Protein AF-A0A971YPU5-F1 (afdb_monomer)

Solvent-accessible surface area (backbone atoms only — not comparable to full-atom values): 3725 Å² total; per-residue (Å²): 132,59,70,69,59,54,52,52,51,52,53,49,55,50,50,51,18,67,76,70,71,55,77,81,84,56,52,75,42,81,44,73,37,82,90,46,93,75,37,49,70,52,48,51,51,52,46,52,51,50,38,70,74,34,83,58,43,39,69,39,83,88

Sequence (62 aa):
MDAKAYLAELFQDLADGLETGRMGRRLAVGVTTLGSEHGMAEVVRGAELAAQADPGLEVVLI

Secondary structure (DSSP, 8-state):
--HHHHHHHHHHHHHHHHHHS--S--EEEEE--TT-TT-HHHHHHHHHHHHHH-TTEEEEE-

Mean predicted aligned error: 5.86 Å

Radius of gyration: 16.03 Å; Cα contacts (8 Å, |Δi|>4): 56; chains: 1; bounding box: 39×14×39 Å

Foldseek 3Di:
DDPVVVVVVVVVLVVCCVVVVDHDAAAEDEQEQPPDPVHNVVSVVVLVVVCVVDVSHDYDYD

pLDDT: mean 91.6, std 6.65, range [63.78, 97.94]

Nearest PDB structures (foldseek):
  2el9-assembly1_A  TM=4.672E-01  e=8.949E+00  Escherichia coli

Structure (mmCIF, N/CA/C/O backbone):
data_AF-A0A971YPU5-F1
#
_entry.id   AF-A0A971YPU5-F1
#
loop_
_atom_site.group_PDB
_atom_site.id
_atom_site.type_symbol
_atom_site.label_atom_id
_atom_site.label_alt_id
_atom_site.label_comp_id
_atom_site.label_asym_id
_atom_site.label_entity_id
_atom_site.label_seq_id
_atom_site.pdbx_PDB_ins_code
_atom_site.Cartn_x
_atom_site.Cartn_y
_atom_site.Car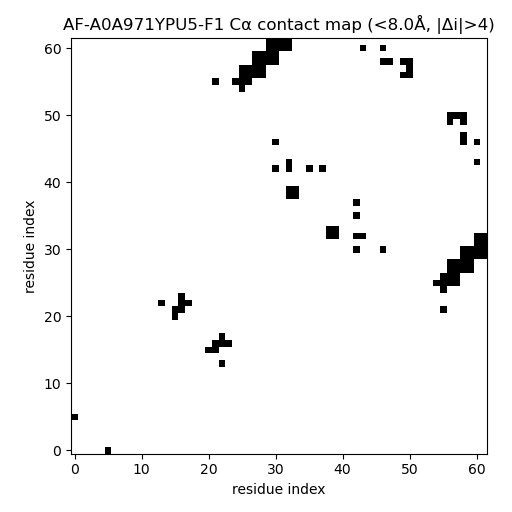tn_z
_atom_site.occupancy
_atom_site.B_iso_or_equiv
_ato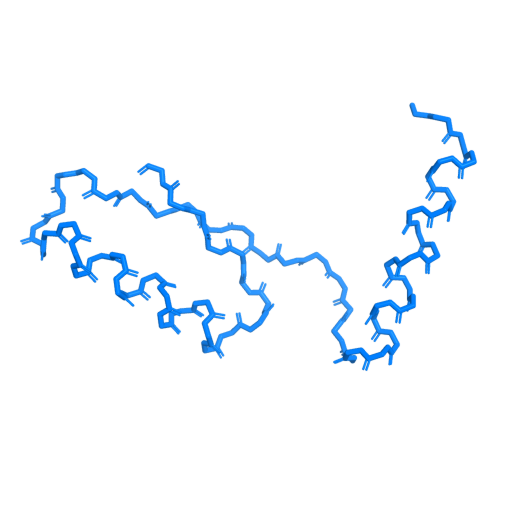m_site.auth_seq_id
_atom_site.auth_comp_id
_atom_site.auth_asym_id
_atom_site.auth_atom_id
_atom_site.pdbx_PDB_model_num
ATOM 1 N N . MET A 1 1 ? -23.627 8.841 4.418 1.00 63.78 1 MET A N 1
ATOM 2 C CA . MET A 1 1 ? -23.348 7.507 4.986 1.00 63.78 1 MET A CA 1
ATOM 3 C C . MET A 1 1 ? -24.232 7.322 6.209 1.00 63.78 1 MET A C 1
ATOM 5 O O . MET A 1 1 ? -24.484 8.307 6.892 1.00 63.78 1 MET A O 1
ATOM 9 N N . ASP A 1 2 ? -24.758 6.118 6.437 1.00 92.38 2 ASP A N 1
ATOM 10 C CA . ASP A 1 2 ? -25.533 5.789 7.644 1.00 92.38 2 ASP A CA 1
ATOM 11 C C . ASP A 1 2 ? -24.612 5.860 8.878 1.00 92.38 2 ASP A C 1
ATOM 13 O O . ASP A 1 2 ? -23.499 5.335 8.851 1.00 92.38 2 ASP A O 1
ATOM 17 N N . ALA A 1 3 ? -25.064 6.505 9.956 1.00 94.88 3 ALA A N 1
ATOM 18 C CA . ALA A 1 3 ? -24.309 6.630 11.201 1.00 94.88 3 ALA A CA 1
ATOM 19 C C . ALA A 1 3 ? -23.938 5.264 11.802 1.00 94.88 3 ALA A C 1
ATOM 21 O O . ALA A 1 3 ? -22.865 5.125 12.386 1.00 94.88 3 ALA A O 1
ATOM 22 N N . LYS A 1 4 ? -24.791 4.244 11.627 1.00 96.00 4 LYS A N 1
ATOM 23 C CA . LYS A 1 4 ? -24.481 2.876 12.071 1.00 96.00 4 LYS A CA 1
ATOM 24 C C . LYS A 1 4 ? -23.326 2.267 11.285 1.00 96.00 4 LYS A C 1
ATOM 26 O O . LYS A 1 4 ? -22.479 1.613 11.883 1.00 96.00 4 LYS A O 1
ATOM 31 N N . ALA A 1 5 ? -23.286 2.495 9.971 1.00 95.75 5 ALA A N 1
ATOM 32 C CA . ALA A 1 5 ? -22.214 1.995 9.115 1.00 95.75 5 ALA A CA 1
ATOM 33 C C . ALA A 1 5 ? -20.872 2.644 9.481 1.00 95.75 5 ALA A C 1
ATOM 35 O O . ALA A 1 5 ? -19.883 1.942 9.641 1.00 95.75 5 ALA A O 1
ATOM 36 N N . TYR A 1 6 ? -20.867 3.959 9.717 1.00 94.19 6 TYR A N 1
ATOM 37 C CA . TYR A 1 6 ? -19.663 4.679 10.138 1.00 94.19 6 TYR A CA 1
ATOM 38 C C . TYR A 1 6 ? -19.146 4.226 11.512 1.00 94.19 6 TYR A C 1
ATOM 40 O O . TYR A 1 6 ? -17.948 4.048 11.699 1.00 94.19 6 TYR A O 1
ATOM 48 N N . LEU A 1 7 ? -20.045 4.004 12.479 1.00 96.06 7 LEU A N 1
ATOM 49 C CA . LEU A 1 7 ? -19.665 3.461 13.788 1.00 96.06 7 LEU A CA 1
ATOM 50 C C . LEU A 1 7 ? -19.068 2.055 13.672 1.00 96.06 7 LEU A C 1
ATOM 52 O O . LEU A 1 7 ? -18.091 1.765 14.353 1.00 96.06 7 LEU A O 1
ATOM 56 N N . ALA A 1 8 ? -19.639 1.197 12.822 1.00 95.81 8 ALA A N 1
ATOM 57 C CA . ALA A 1 8 ? -19.107 -0.142 12.591 1.00 95.81 8 ALA A CA 1
ATOM 58 C C . ALA A 1 8 ? -17.689 -0.094 11.999 1.00 95.81 8 ALA A C 1
ATOM 60 O O . ALA A 1 8 ? -16.805 -0.780 12.501 1.00 95.81 8 ALA A O 1
ATOM 61 N N . GLU A 1 9 ? -17.467 0.758 10.996 1.00 92.56 9 GLU A N 1
ATOM 62 C CA . GLU A 1 9 ? -16.157 0.969 10.366 1.00 92.56 9 GLU A CA 1
ATOM 63 C C . GLU A 1 9 ? -15.121 1.484 11.382 1.00 92.56 9 GLU A C 1
ATOM 65 O O . GLU A 1 9 ? -14.036 0.927 11.502 1.00 92.56 9 GLU A O 1
ATOM 70 N N . LEU A 1 10 ? -15.504 2.450 12.226 1.00 91.44 10 LEU A N 1
ATOM 71 C CA . LEU A 1 10 ? -14.660 2.955 13.316 1.00 91.44 10 LEU A CA 1
ATOM 72 C C . LEU A 1 10 ? -14.241 1.874 14.320 1.00 91.44 10 LEU A C 1
ATOM 74 O O . LEU A 1 10 ? -13.092 1.854 14.761 1.00 91.44 10 LEU A O 1
ATOM 78 N N . PHE A 1 11 ? -15.169 1.006 14.735 1.00 94.44 11 PHE A N 1
ATOM 79 C CA . PHE A 1 11 ? -14.842 -0.084 15.657 1.00 94.44 11 PHE A CA 1
ATOM 80 C C . PHE A 1 11 ? -13.946 -1.138 15.004 1.00 94.44 11 PHE A C 1
ATOM 82 O O . PHE A 1 11 ? -13.090 -1.693 15.691 1.00 94.44 11 PHE A O 1
ATOM 89 N N . GLN A 1 12 ? -14.115 -1.379 13.703 1.00 92.06 12 GLN A N 1
ATOM 90 C CA . GLN A 1 12 ? -13.257 -2.273 12.934 1.00 92.06 12 GLN A CA 1
ATOM 91 C C . GLN A 1 12 ? -11.821 -1.729 12.874 1.00 92.06 12 GLN A C 1
ATOM 93 O O . GLN A 1 12 ? -10.893 -2.430 13.264 1.00 92.06 12 GLN A O 1
ATOM 98 N N . ASP A 1 13 ? -11.651 -0.452 12.518 1.00 88.38 13 ASP A N 1
ATOM 99 C CA . ASP A 1 13 ? -10.342 0.217 12.477 1.00 88.38 13 ASP A CA 1
ATOM 100 C C . ASP A 1 13 ? -9.643 0.209 13.848 1.00 88.38 13 ASP A C 1
ATOM 102 O O . ASP A 1 13 ? -8.426 0.037 13.950 1.00 88.38 13 ASP A O 1
ATOM 106 N N . LEU A 1 14 ? -10.414 0.391 14.927 1.00 90.94 14 LEU A N 1
ATOM 107 C CA . LEU A 1 14 ? -9.910 0.297 16.298 1.00 90.94 14 LEU A CA 1
ATOM 108 C C . LEU A 1 14 ? -9.430 -1.116 16.639 1.00 90.94 14 LEU A C 1
ATOM 110 O O . LEU A 1 14 ? -8.367 -1.258 17.243 1.00 90.94 14 LEU A O 1
ATOM 114 N N . ALA A 1 15 ? -10.200 -2.145 16.282 1.00 92.44 15 ALA A N 1
ATOM 115 C CA . ALA A 1 15 ? -9.827 -3.536 16.521 1.00 92.44 15 ALA A CA 1
ATOM 116 C C . ALA A 1 15 ? -8.546 -3.902 15.758 1.00 92.44 15 ALA A C 1
ATOM 118 O O . ALA A 1 15 ? -7.597 -4.392 16.371 1.00 92.44 15 ALA A O 1
ATOM 119 N N . ASP A 1 16 ? -8.480 -3.559 14.471 1.00 88.69 16 ASP A N 1
ATOM 120 C CA . ASP A 1 16 ? -7.307 -3.785 13.624 1.00 88.69 16 ASP A CA 1
ATOM 121 C C . ASP A 1 16 ? -6.073 -3.064 14.183 1.00 88.69 16 ASP A C 1
ATOM 123 O O . ASP A 1 16 ? -4.971 -3.621 14.229 1.00 88.69 16 ASP A O 1
ATOM 127 N N . GLY A 1 17 ? -6.244 -1.829 14.666 1.00 87.81 17 GLY A N 1
ATOM 128 C CA . GLY A 1 17 ? -5.161 -1.063 15.275 1.00 87.81 17 GLY A CA 1
ATOM 129 C C . GLY A 1 17 ? -4.646 -1.661 16.584 1.00 87.81 17 GLY A C 1
ATOM 130 O O . GLY A 1 17 ? -3.438 -1.645 16.827 1.00 87.81 17 GLY A O 1
ATOM 131 N N . LEU A 1 18 ? -5.534 -2.229 17.406 1.00 89.81 18 LEU A N 1
ATOM 132 C CA . LEU A 1 18 ? -5.160 -2.930 18.637 1.00 89.81 18 LEU A CA 1
ATOM 133 C C . LEU A 1 18 ? -4.466 -4.270 18.358 1.00 89.81 18 LEU A C 1
ATOM 135 O O . LEU A 1 18 ? -3.512 -4.607 19.055 1.00 89.81 18 LEU A O 1
ATOM 139 N N . GLU A 1 19 ? -4.915 -5.019 17.350 1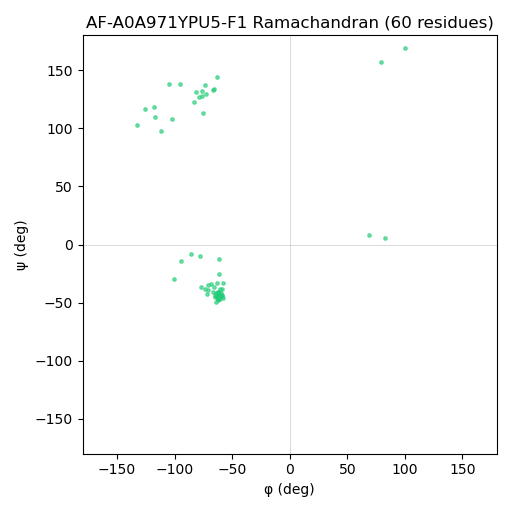.00 89.75 19 GLU A N 1
ATOM 140 C CA . GLU A 1 19 ? -4.341 -6.318 16.982 1.00 89.75 19 GLU A CA 1
ATOM 141 C C . GLU A 1 19 ? -2.965 -6.174 16.320 1.00 89.75 19 GLU A C 1
ATOM 143 O O . GLU A 1 19 ? -2.031 -6.916 16.625 1.00 89.75 19 GLU A O 1
ATOM 148 N N . THR A 1 20 ? -2.820 -5.198 15.424 1.00 84.44 20 THR A N 1
ATOM 149 C CA . THR A 1 20 ? -1.606 -5.033 14.611 1.00 84.44 20 THR A CA 1
ATOM 150 C C . THR A 1 20 ? -0.598 -4.050 15.205 1.00 84.44 20 THR A C 1
ATOM 152 O O . THR A 1 20 ? 0.543 -3.988 14.743 1.00 84.44 20 THR A O 1
ATOM 155 N N . GLY A 1 21 ? -1.012 -3.244 16.189 1.00 83.19 21 GLY A N 1
ATOM 156 C CA . GLY A 1 21 ? -0.244 -2.105 16.696 1.00 83.19 21 GLY A CA 1
ATOM 157 C C . GLY A 1 21 ? -0.119 -0.947 15.697 1.00 83.19 21 GLY A C 1
ATOM 158 O O . GLY A 1 21 ? 0.640 -0.009 15.941 1.00 83.19 21 GLY A O 1
ATOM 159 N N . ARG A 1 22 ? -0.828 -1.000 14.560 1.00 75.06 22 ARG A N 1
ATOM 160 C CA . ARG A 1 22 ? -0.785 0.017 13.502 1.00 75.06 22 ARG A CA 1
ATOM 161 C C . ARG A 1 22 ? -2.024 0.894 13.595 1.00 75.06 22 ARG A C 1
ATOM 163 O O . ARG A 1 22 ? -3.119 0.462 13.264 1.00 75.06 22 ARG A O 1
ATOM 170 N N . MET A 1 23 ? -1.857 2.138 14.033 1.00 73.31 23 MET A N 1
ATOM 171 C CA . MET A 1 23 ? -2.954 3.106 14.103 1.00 73.31 23 MET A CA 1
ATOM 172 C C . MET A 1 23 ? -2.855 4.137 12.974 1.00 73.31 23 MET A C 1
ATOM 174 O O . MET A 1 23 ? -1.780 4.674 12.715 1.00 73.31 23 MET A O 1
ATOM 178 N N . GLY A 1 24 ? -3.994 4.470 12.363 1.00 74.88 24 GLY A N 1
ATOM 179 C CA . GLY A 1 24 ? -4.108 5.517 11.345 1.00 74.88 24 GLY A CA 1
ATOM 180 C C . GLY A 1 24 ? -4.148 4.999 9.904 1.00 74.88 24 GLY A C 1
ATOM 181 O O . GLY A 1 24 ? -3.917 3.826 9.626 1.00 74.88 24 GLY A O 1
ATOM 182 N N . ARG A 1 25 ? -4.485 5.897 8.970 1.00 76.31 25 ARG A N 1
ATOM 183 C CA . ARG A 1 25 ? -4.575 5.580 7.537 1.00 76.31 25 ARG A CA 1
ATOM 184 C C . ARG A 1 25 ? -3.181 5.414 6.933 1.00 76.31 25 ARG A C 1
ATOM 186 O O . ARG A 1 25 ? -2.310 6.245 7.184 1.00 76.31 25 ARG A O 1
ATOM 193 N N . ARG A 1 26 ? -3.004 4.393 6.089 1.00 85.75 26 ARG A N 1
ATOM 194 C CA . ARG A 1 26 ? -1.793 4.226 5.273 1.00 85.75 26 ARG A CA 1
ATOM 195 C C . ARG A 1 26 ? -1.649 5.383 4.283 1.00 85.75 26 ARG A C 1
ATOM 197 O O . ARG A 1 26 ? -2.642 5.883 3.749 1.00 85.75 26 ARG A O 1
ATOM 204 N N . LEU A 1 27 ? -0.415 5.809 4.032 1.00 90.75 27 LEU A N 1
ATOM 205 C CA . LEU A 1 27 ? -0.113 6.793 2.999 1.00 90.75 27 LEU A CA 1
ATOM 206 C C . LEU A 1 27 ? -0.207 6.115 1.628 1.00 90.75 27 LEU A C 1
ATOM 208 O O . LEU A 1 27 ? 0.608 5.253 1.304 1.00 90.75 27 LEU A O 1
ATOM 212 N N . ALA A 1 28 ? -1.191 6.518 0.825 1.00 94.25 28 ALA A N 1
ATOM 213 C CA . ALA A 1 28 ? -1.356 6.006 -0.530 1.00 94.25 28 ALA A CA 1
ATOM 214 C C . ALA A 1 28 ? -0.327 6.626 -1.490 1.00 94.25 28 ALA A C 1
ATOM 216 O O . ALA A 1 28 ? -0.224 7.852 -1.587 1.00 94.25 28 ALA A O 1
ATOM 217 N N . VAL A 1 29 ? 0.405 5.784 -2.221 1.00 95.75 29 VAL A N 1
ATOM 218 C CA . VAL A 1 29 ? 1.412 6.190 -3.211 1.00 95.75 29 VAL A CA 1
ATOM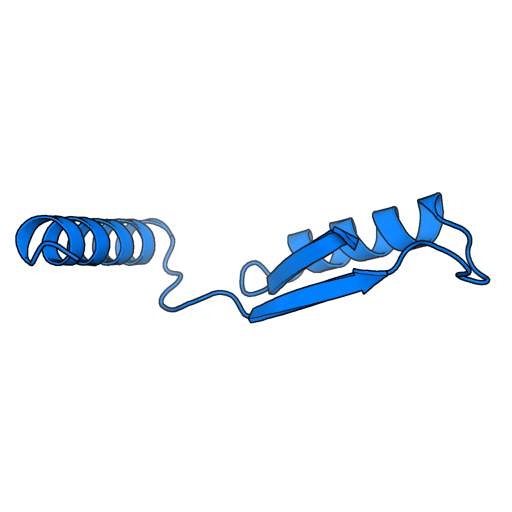 219 C C . VAL A 1 29 ? 1.100 5.534 -4.551 1.00 95.75 29 VAL A C 1
ATOM 221 O O . VAL A 1 29 ? 1.149 4.313 -4.683 1.00 95.75 29 VAL A O 1
ATOM 224 N N . GLY A 1 30 ? 0.797 6.360 -5.553 1.00 96.06 30 GLY A N 1
ATOM 225 C CA . GLY A 1 30 ? 0.596 5.914 -6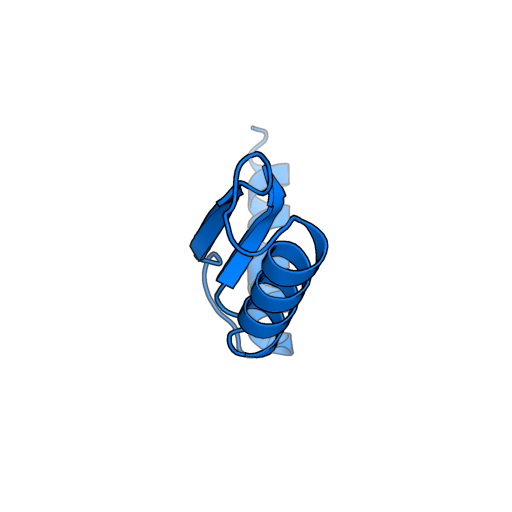.930 1.00 96.06 30 GLY A CA 1
ATOM 226 C C . GLY A 1 30 ? 1.927 5.678 -7.642 1.00 96.06 30 GLY A C 1
ATOM 227 O O . GLY A 1 30 ? 2.764 6.578 -7.689 1.00 96.06 30 GLY A O 1
ATOM 228 N N . VAL A 1 31 ? 2.110 4.493 -8.220 1.00 96.00 31 VAL A N 1
ATOM 229 C CA . VAL A 1 31 ? 3.302 4.113 -8.986 1.00 96.00 31 VAL A CA 1
ATOM 230 C C . VAL A 1 31 ? 2.890 3.834 -10.425 1.00 96.00 31 VAL A C 1
ATOM 232 O O . VAL A 1 31 ? 2.227 2.838 -10.709 1.00 96.00 31 VAL A O 1
ATOM 235 N N . THR A 1 32 ? 3.292 4.718 -11.337 1.00 95.06 32 THR A N 1
ATOM 236 C CA . THR A 1 32 ? 3.042 4.542 -12.768 1.00 95.06 32 THR A CA 1
ATOM 237 C C . THR A 1 32 ? 4.069 3.599 -13.377 1.00 95.06 32 THR A C 1
ATOM 239 O O . THR A 1 32 ? 5.275 3.734 -13.168 1.00 95.06 32 THR A O 1
ATOM 242 N N . THR A 1 33 ? 3.593 2.619 -14.143 1.00 93.06 33 THR A N 1
ATOM 243 C CA . THR A 1 33 ? 4.477 1.594 -14.730 1.00 93.06 33 THR A CA 1
ATOM 244 C C . THR A 1 33 ? 4.815 1.856 -16.198 1.00 93.06 33 THR A C 1
ATOM 246 O O . THR A 1 33 ? 5.897 1.493 -16.670 1.00 93.06 33 THR A O 1
ATOM 249 N N . LEU A 1 34 ? 3.909 2.506 -16.933 1.00 92.44 34 LEU A N 1
ATOM 250 C CA . LEU A 1 34 ? 4.063 2.759 -18.361 1.00 92.44 34 LEU A CA 1
ATOM 251 C C . LEU A 1 34 ? 5.122 3.839 -18.629 1.00 92.44 34 LEU A C 1
ATOM 253 O O . LEU A 1 34 ? 5.062 4.934 -18.078 1.00 92.44 34 LEU A O 1
ATOM 257 N N . GLY A 1 35 ? 6.067 3.540 -19.524 1.00 88.56 35 GLY A N 1
ATOM 258 C CA . GLY A 1 35 ? 7.097 4.492 -19.957 1.00 88.56 35 GLY A CA 1
ATOM 259 C C . GLY A 1 35 ? 8.311 4.608 -19.029 1.00 88.56 35 GLY A C 1
ATOM 260 O O . GLY A 1 35 ? 9.176 5.438 -19.283 1.00 88.56 35 GLY A O 1
ATOM 261 N N . SER A 1 36 ? 8.406 3.778 -17.986 1.00 92.31 36 SER A N 1
ATOM 262 C CA . SER A 1 36 ? 9.594 3.725 -17.128 1.00 92.31 36 SER A CA 1
ATOM 263 C C . SER A 1 36 ? 10.823 3.190 -17.874 1.00 92.31 36 SER A C 1
ATOM 265 O O . SER A 1 36 ? 10.759 2.132 -18.504 1.00 92.31 36 SER A O 1
ATOM 267 N N . GLU A 1 37 ? 11.962 3.873 -17.725 1.00 94.12 37 GLU A N 1
ATOM 268 C CA . GLU A 1 37 ? 13.271 3.478 -18.281 1.00 94.12 37 GLU A CA 1
ATOM 269 C C . GLU A 1 37 ? 13.774 2.131 -17.743 1.00 94.12 37 GLU A C 1
ATOM 271 O O . GLU A 1 37 ? 14.532 1.431 -18.409 1.00 94.12 37 GLU A O 1
ATOM 276 N N . HIS A 1 38 ? 13.318 1.748 -16.549 1.00 91.31 38 HIS A N 1
ATOM 277 C CA . HIS A 1 38 ? 13.694 0.495 -15.896 1.00 91.31 38 HIS A CA 1
ATOM 278 C C . HIS A 1 38 ? 12.822 -0.690 -16.349 1.00 91.31 38 HIS A C 1
ATOM 280 O O . HIS A 1 38 ? 13.117 -1.841 -16.034 1.00 91.31 38 HIS A O 1
ATOM 286 N N . GLY A 1 39 ? 11.756 -0.426 -17.111 1.00 94.75 39 GLY A N 1
ATOM 287 C CA . GLY A 1 39 ? 10.781 -1.425 -17.529 1.00 94.75 39 GLY A CA 1
ATOM 288 C C . GLY A 1 39 ? 9.756 -1.766 -16.443 1.00 94.75 39 GLY A C 1
ATOM 289 O O . GLY A 1 39 ? 9.975 -1.597 -15.246 1.00 94.75 39 GLY A O 1
ATOM 290 N N . MET A 1 40 ? 8.603 -2.270 -16.881 1.00 95.00 40 MET A N 1
ATOM 291 C CA . MET A 1 40 ? 7.444 -2.532 -16.019 1.00 95.00 40 MET A CA 1
ATOM 292 C C . MET A 1 40 ? 7.757 -3.501 -14.872 1.00 95.00 40 MET A C 1
ATOM 294 O O . MET A 1 40 ? 7.410 -3.224 -13.730 1.00 95.00 40 MET A O 1
ATOM 298 N N . ALA A 1 41 ? 8.433 -4.617 -15.164 1.00 95.56 41 ALA A N 1
ATOM 299 C CA . ALA A 1 41 ? 8.729 -5.647 -14.167 1.00 95.56 41 ALA A CA 1
ATOM 300 C C . ALA A 1 41 ? 9.581 -5.107 -13.009 1.00 95.56 41 AL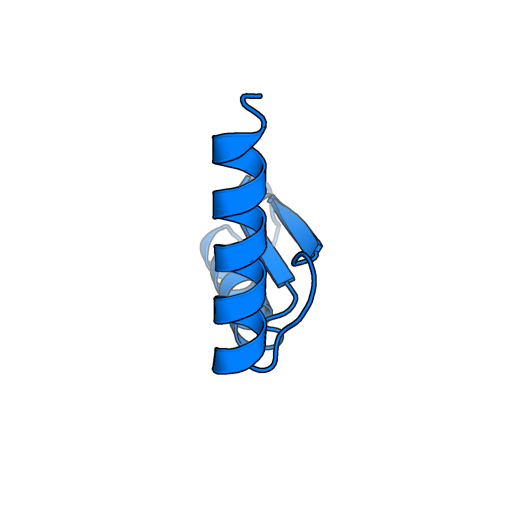A A C 1
ATOM 302 O O . ALA A 1 41 ? 9.346 -5.443 -11.852 1.00 95.56 41 ALA A O 1
ATOM 303 N N . GLU A 1 42 ? 10.536 -4.233 -13.320 1.00 96.69 42 GLU A N 1
ATOM 304 C CA . GLU A 1 42 ? 11.434 -3.658 -12.326 1.00 96.69 42 GLU A CA 1
ATOM 305 C C . GLU A 1 42 ? 10.725 -2.618 -11.454 1.00 96.69 42 GLU A C 1
ATOM 307 O O . GLU A 1 42 ? 10.909 -2.598 -10.237 1.00 96.69 42 GLU A O 1
ATOM 312 N N . VAL A 1 43 ? 9.840 -1.813 -12.052 1.00 97.00 43 VAL A N 1
ATOM 313 C CA . VAL A 1 43 ? 8.986 -0.877 -11.307 1.00 97.00 43 VAL A CA 1
ATOM 314 C C . VAL A 1 43 ? 8.058 -1.625 -10.354 1.00 97.00 43 VAL A C 1
ATOM 316 O O . VAL A 1 43 ? 7.976 -1.258 -9.184 1.00 97.00 43 VAL A O 1
ATOM 319 N N . VAL A 1 44 ? 7.399 -2.690 -10.824 1.00 97.19 44 VAL A N 1
ATOM 320 C CA .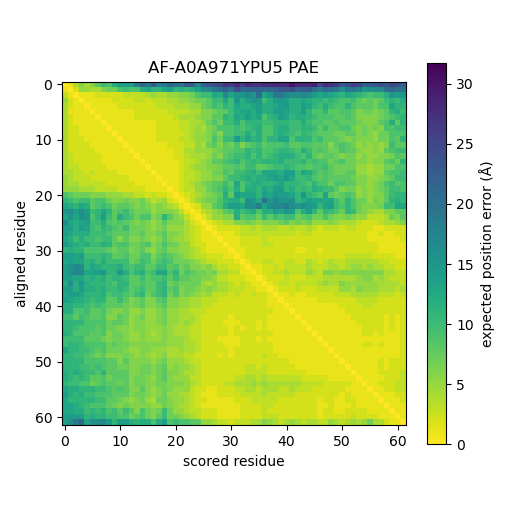 VAL A 1 44 ? 6.508 -3.516 -9.991 1.00 97.19 44 VAL A CA 1
ATOM 321 C C . VAL A 1 44 ? 7.282 -4.130 -8.827 1.00 97.19 44 VAL A C 1
ATOM 323 O O . VAL A 1 44 ? 6.858 -4.001 -7.682 1.00 97.19 44 VAL A O 1
ATOM 326 N N . ARG A 1 45 ? 8.462 -4.700 -9.093 1.00 97.62 45 ARG A N 1
ATOM 327 C CA . ARG A 1 45 ? 9.333 -5.266 -8.055 1.00 97.62 45 ARG A CA 1
ATOM 328 C C . ARG A 1 45 ? 9.728 -4.228 -7.003 1.00 97.62 45 ARG A C 1
ATOM 330 O O . ARG A 1 45 ? 9.701 -4.517 -5.811 1.00 97.62 45 ARG A O 1
ATOM 337 N N . GLY A 1 46 ? 10.080 -3.011 -7.419 1.00 96.44 46 GLY A N 1
ATOM 338 C CA . GLY A 1 46 ? 10.364 -1.908 -6.496 1.00 96.44 46 GLY A CA 1
ATOM 339 C C . GLY A 1 46 ? 9.150 -1.518 -5.646 1.00 96.44 46 GLY A C 1
ATOM 340 O O . GLY A 1 46 ? 9.285 -1.301 -4.442 1.00 96.44 46 GLY A O 1
ATOM 341 N N . ALA A 1 47 ? 7.962 -1.488 -6.255 1.00 96.94 47 ALA A N 1
ATOM 342 C CA . ALA A 1 47 ? 6.694 -1.220 -5.579 1.00 96.94 47 ALA A CA 1
ATOM 343 C C . ALA A 1 47 ? 6.387 -2.273 -4.496 1.00 96.94 47 ALA A C 1
ATOM 345 O O . ALA A 1 47 ? 6.020 -1.923 -3.374 1.00 96.94 47 ALA A O 1
ATOM 346 N N . GLU A 1 48 ? 6.598 -3.555 -4.803 1.00 97.25 48 GLU A N 1
ATOM 347 C CA . GLU A 1 48 ? 6.432 -4.663 -3.856 1.00 97.25 48 GLU A CA 1
ATOM 348 C C . GLU A 1 48 ? 7.412 -4.564 -2.683 1.00 97.25 48 GLU A C 1
ATOM 350 O O . GLU A 1 48 ? 7.013 -4.728 -1.529 1.00 97.25 48 GLU A O 1
ATOM 355 N N . LEU A 1 49 ? 8.685 -4.258 -2.961 1.00 97.94 49 LEU A N 1
ATOM 356 C CA . LEU A 1 49 ? 9.700 -4.065 -1.924 1.00 97.94 49 LEU A CA 1
ATOM 357 C C . LEU A 1 49 ? 9.342 -2.900 -0.995 1.00 97.94 49 LEU A C 1
ATOM 359 O O . LEU A 1 49 ? 9.483 -3.030 0.218 1.00 97.94 49 LEU A O 1
ATOM 363 N N . ALA A 1 50 ? 8.847 -1.785 -1.541 1.00 96.44 50 ALA A N 1
ATOM 364 C CA . ALA A 1 50 ? 8.407 -0.639 -0.747 1.00 96.44 50 ALA A CA 1
ATOM 365 C C . ALA A 1 50 ? 7.213 -0.988 0.157 1.00 96.44 50 ALA A C 1
ATOM 367 O O . ALA A 1 50 ? 7.237 -0.672 1.346 1.00 96.44 50 ALA A O 1
ATOM 368 N N . ALA A 1 51 ? 6.210 -1.695 -0.376 1.00 95.06 51 ALA A N 1
ATOM 369 C CA . ALA A 1 51 ? 5.042 -2.133 0.392 1.00 95.06 51 ALA A CA 1
ATOM 370 C C . ALA A 1 51 ? 5.406 -3.113 1.525 1.00 95.06 51 ALA A C 1
ATOM 372 O O . ALA A 1 51 ? 4.775 -3.112 2.579 1.00 95.06 51 ALA A O 1
ATOM 373 N N . GLN A 1 52 ? 6.431 -3.947 1.325 1.00 95.00 52 GLN A N 1
ATOM 374 C CA . GLN A 1 52 ? 6.935 -4.860 2.357 1.00 95.00 52 GLN A CA 1
ATOM 375 C C . GLN A 1 52 ? 7.789 -4.147 3.411 1.00 95.00 52 GLN A C 1
ATOM 377 O O . GLN A 1 52 ? 7.749 -4.517 4.585 1.00 95.00 52 GLN A O 1
ATOM 382 N N . ALA A 1 53 ? 8.577 -3.154 2.996 1.00 96.00 53 ALA A N 1
ATOM 383 C CA . ALA A 1 53 ? 9.495 -2.435 3.872 1.00 96.00 53 ALA A CA 1
ATOM 384 C C . ALA A 1 53 ? 8.769 -1.516 4.864 1.00 96.00 53 ALA A C 1
ATOM 386 O O . ALA A 1 53 ? 9.228 -1.371 5.998 1.00 96.00 53 ALA A O 1
ATOM 387 N N . ASP A 1 54 ? 7.648 -0.918 4.456 1.00 91.88 54 ASP A N 1
ATOM 388 C CA . ASP A 1 54 ? 6.863 -0.021 5.300 1.00 91.88 54 ASP A CA 1
ATOM 389 C C . ASP A 1 54 ? 5.362 -0.362 5.243 1.00 91.88 54 ASP A C 1
ATOM 391 O O . ASP A 1 54 ? 4.665 0.026 4.303 1.00 91.88 54 ASP A O 1
ATOM 395 N N . PRO A 1 55 ? 4.823 -1.035 6.279 1.00 86.06 55 PRO A N 1
ATOM 396 C CA . PRO A 1 55 ? 3.392 -1.319 6.400 1.00 86.06 5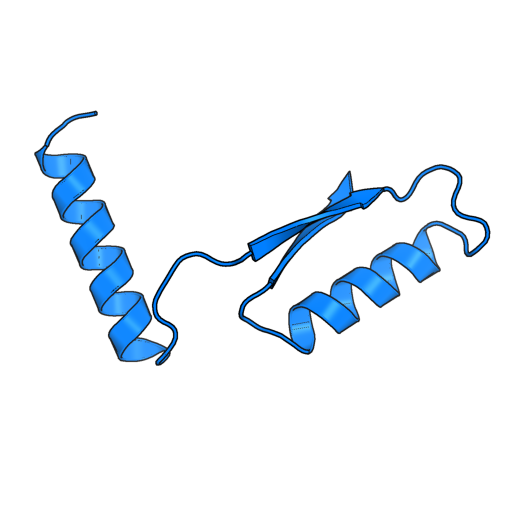5 PRO A CA 1
ATOM 397 C C . PRO A 1 55 ? 2.492 -0.075 6.480 1.00 86.06 55 PRO A C 1
ATOM 399 O O . PRO A 1 55 ? 1.268 -0.200 6.405 1.00 86.06 55 PRO A O 1
ATOM 402 N N . GLY A 1 56 ? 3.072 1.109 6.697 1.00 89.62 56 GLY A N 1
ATOM 403 C CA . GLY A 1 56 ? 2.388 2.396 6.643 1.00 89.62 56 GLY A CA 1
ATOM 404 C C . GLY A 1 56 ? 2.137 2.898 5.220 1.00 89.62 56 GLY A C 1
ATOM 405 O O . GLY A 1 56 ? 1.387 3.861 5.054 1.00 89.62 56 GLY A O 1
ATOM 406 N N . LEU A 1 57 ? 2.711 2.258 4.197 1.00 93.12 57 LEU A N 1
ATOM 407 C CA . LEU A 1 57 ? 2.489 2.592 2.793 1.00 93.12 57 LEU A CA 1
ATOM 408 C C . LEU A 1 57 ? 1.391 1.726 2.173 1.00 93.12 57 LEU A C 1
ATOM 410 O O . LEU A 1 57 ? 1.332 0.512 2.354 1.00 93.12 57 LEU A O 1
ATOM 414 N N . GLU A 1 58 ? 0.543 2.365 1.374 1.00 93.81 58 GLU A N 1
ATOM 415 C CA . GLU A 1 58 ? -0.372 1.697 0.455 1.00 93.81 58 GLU A CA 1
ATOM 416 C C . GLU A 1 58 ? 0.071 1.999 -0.975 1.00 93.81 58 GLU A C 1
ATOM 418 O O . GLU A 1 58 ? -0.189 3.071 -1.521 1.00 93.81 58 GLU A O 1
ATOM 423 N N . VAL A 1 59 ? 0.809 1.063 -1.566 1.00 96.62 59 VAL A N 1
ATOM 424 C CA . VAL A 1 59 ? 1.332 1.209 -2.926 1.00 96.62 59 VAL A CA 1
ATOM 425 C C . VAL A 1 59 ? 0.256 0.803 -3.928 1.00 96.62 59 VAL A C 1
ATOM 427 O O . VAL A 1 59 ? -0.231 -0.326 -3.903 1.00 96.62 59 VAL A O 1
ATOM 430 N N . VAL A 1 60 ? -0.099 1.719 -4.827 1.00 96.62 60 VAL A N 1
ATOM 431 C CA . VAL A 1 60 ? -1.126 1.521 -5.856 1.00 96.62 60 VAL A CA 1
ATOM 432 C C . VAL A 1 60 ? -0.472 1.633 -7.227 1.00 96.62 60 VAL A C 1
ATOM 434 O O . VAL A 1 60 ? 0.065 2.681 -7.574 1.00 96.62 60 VAL A O 1
ATOM 437 N N . LEU A 1 61 ? -0.514 0.562 -8.018 1.00 95.25 6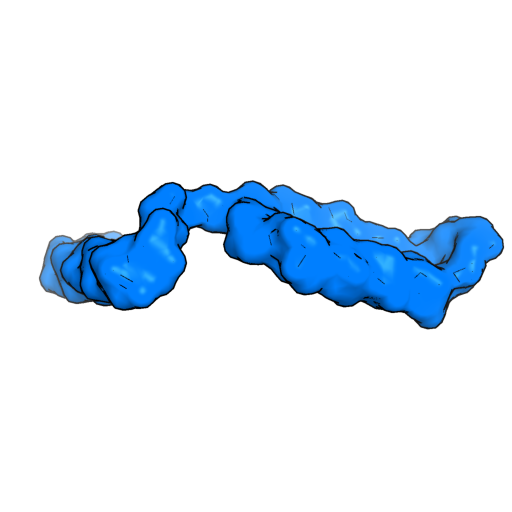1 LEU A N 1
ATOM 438 C CA . LEU A 1 61 ? -0.048 0.601 -9.405 1.00 95.25 61 LEU A CA 1
ATOM 439 C C . LEU A 1 61 ? -1.090 1.308 -10.285 1.00 95.25 61 LEU A C 1
ATOM 441 O O . LEU A 1 61 ? -2.279 0.993 -10.193 1.00 95.25 61 LEU A O 1
ATOM 445 N N . ILE A 1 62 ? -0.636 2.249 -11.120 1.00 91.31 62 ILE A N 1
ATOM 446 C CA . ILE A 1 62 ? -1.463 3.049 -12.044 1.00 91.31 62 ILE A CA 1
ATOM 447 C C . ILE A 1 62 ? -0.974 2.873 -13.486 1.00 91.31 62 ILE A C 1
ATOM 449 O O . ILE A 1 62 ? 0.264 2.846 -13.714 1.00 91.31 62 ILE A O 1
#